Protein AF-A0A1T2XMX4-F1 (afdb_monomer_lite)

Secondary structure (DSSP, 8-state):
--EEEEETTT-EEPEEEEE-TTS-EEEEE-EESSHHHHHHHHHHHHHHTT--TTS-EEEEE--HHHHHHHHHHHTT-TTEEEEE-TTS-EEEEE---

Sequence (97 aa):
MPFVLQHAESNQIFSCSLINGYDLPYYGVKSWEDEDTANAELPSFLIAQHIDMDNPWKLIELEEHILKLCNVKAKNDSHYLIFLDASGRPYATRDSS

Foldseek 3Di:
DKKFKAQPPFQWTDWDWDADPVRDIFIFTDIDPDDVVCVVCVVVVCVVVVHDPPGRIDIDDDDPVQRVVRSVQCVSPPQWIWGADPVRHIHTDGNPD

Structure (mmCIF, N/CA/C/O backbone):
data_AF-A0A1T2XMX4-F1
#
_entry.id   AF-A0A1T2XMX4-F1
#
loop_
_atom_site.group_PDB
_atom_site.id
_atom_site.type_symbol
_atom_site.label_atom_id
_atom_site.label_alt_id
_atom_site.label_comp_id
_atom_site.label_asym_id
_atom_site.label_entity_id
_atom_site.label_seq_id
_atom_site.pdbx_PDB_ins_code
_atom_site.Cartn_x
_atom_site.Cartn_y
_atom_site.Cartn_z
_atom_site.occupancy
_atom_site.B_iso_or_equiv
_atom_site.auth_seq_id
_atom_site.auth_comp_id
_atom_site.auth_asym_id
_atom_site.auth_atom_id
_atom_site.pdbx_PDB_model_num
ATOM 1 N N . MET A 1 1 ? -9.477 11.520 2.033 1.00 84.00 1 MET A N 1
ATOM 2 C CA . MET A 1 1 ? -9.351 10.065 1.827 1.00 84.00 1 MET A CA 1
ATOM 3 C C . MET A 1 1 ? -7.962 9.837 1.270 1.00 84.00 1 MET A C 1
ATOM 5 O O . MET A 1 1 ? -7.601 10.583 0.369 1.00 84.00 1 MET A O 1
ATOM 9 N N . PRO A 1 2 ? -7.162 8.921 1.828 1.00 95.00 2 PRO A N 1
ATOM 10 C CA . PRO A 1 2 ? -5.801 8.712 1.356 1.00 95.00 2 PRO A CA 1
ATOM 11 C C . PRO A 1 2 ? -5.744 8.051 -0.025 1.00 95.00 2 PRO A C 1
ATOM 13 O O . PRO A 1 2 ? -6.604 7.248 -0.385 1.00 95.00 2 PRO A O 1
ATOM 16 N N . PHE A 1 3 ? -4.671 8.328 -0.757 1.00 96.94 3 PHE A N 1
ATOM 17 C CA . PHE A 1 3 ? -4.326 7.647 -2.001 1.00 96.94 3 PHE A CA 1
ATOM 18 C C . PHE A 1 3 ? -3.261 6.591 -1.745 1.00 96.94 3 PHE A C 1
ATOM 20 O O . PHE A 1 3 ? -2.331 6.825 -0.975 1.00 96.94 3 PHE A O 1
ATOM 27 N N . VAL A 1 4 ? -3.384 5.431 -2.385 1.00 96.69 4 VAL A N 1
ATOM 28 C CA . VAL A 1 4 ? -2.426 4.319 -2.285 1.00 96.69 4 VAL A CA 1
ATOM 29 C C . VAL A 1 4 ? -2.074 3.790 -3.668 1.00 96.69 4 VAL A C 1
ATOM 31 O O . VAL A 1 4 ? -2.798 4.024 -4.636 1.00 96.69 4 VAL A O 1
ATOM 34 N N . LEU A 1 5 ? -0.981 3.032 -3.758 1.00 96.00 5 LEU A N 1
ATOM 35 C CA . LEU A 1 5 ? -0.625 2.313 -4.977 1.00 96.00 5 LEU A CA 1
ATOM 36 C C . LEU A 1 5 ? -1.278 0.933 -5.010 1.00 96.00 5 LEU A C 1
ATOM 38 O O . LEU A 1 5 ? -1.101 0.135 -4.089 1.00 96.00 5 LEU A O 1
ATOM 42 N N . GLN A 1 6 ? -1.979 0.647 -6.105 1.00 96.12 6 GLN A N 1
ATOM 43 C CA . GLN A 1 6 ? -2.529 -0.665 -6.420 1.00 96.12 6 GLN A CA 1
ATOM 44 C C . GLN A 1 6 ? -1.908 -1.213 -7.708 1.00 96.12 6 GLN A C 1
ATOM 46 O O . GLN A 1 6 ? -1.874 -0.523 -8.723 1.00 96.12 6 GLN A O 1
ATOM 51 N N . HIS A 1 7 ? -1.477 -2.470 -7.695 1.00 94.50 7 HIS A N 1
ATOM 52 C CA . HIS A 1 7 ? -1.027 -3.176 -8.889 1.00 94.50 7 HIS A CA 1
ATOM 53 C C . HIS A 1 7 ? -2.234 -3.556 -9.757 1.00 94.50 7 HIS A C 1
ATOM 55 O O . HIS A 1 7 ? -3.174 -4.196 -9.274 1.00 94.50 7 HIS A O 1
ATOM 61 N N . ALA A 1 8 ? -2.226 -3.165 -11.034 1.00 90.56 8 ALA A N 1
ATOM 62 C CA . ALA A 1 8 ? -3.402 -3.247 -11.899 1.00 90.56 8 ALA A CA 1
ATOM 63 C C . ALA A 1 8 ? -3.887 -4.681 -12.159 1.00 90.56 8 ALA A C 1
ATOM 65 O O . ALA A 1 8 ? -5.087 -4.886 -12.323 1.00 90.56 8 ALA A O 1
ATOM 66 N N . GLU A 1 9 ? -2.982 -5.663 -12.183 1.00 89.88 9 GLU A N 1
ATOM 67 C CA . GLU A 1 9 ? -3.328 -7.051 -12.517 1.00 89.88 9 GLU A CA 1
ATOM 68 C C . GLU A 1 9 ? -3.701 -7.886 -11.288 1.00 89.88 9 GLU A C 1
ATOM 70 O O . GLU A 1 9 ? -4.621 -8.700 -11.331 1.00 89.88 9 GLU A O 1
ATOM 75 N N . SER A 1 10 ? -2.998 -7.680 -10.174 1.00 90.88 10 SER A N 1
ATOM 76 C CA . SER A 1 10 ? -3.126 -8.522 -8.977 1.00 90.88 10 SER A CA 1
ATOM 77 C C . SER A 1 10 ? -4.013 -7.906 -7.897 1.00 90.88 10 SER A C 1
ATOM 79 O O . SER A 1 10 ? -4.373 -8.596 -6.948 1.00 90.88 10 SER A O 1
ATOM 81 N N . ASN A 1 11 ? -4.372 -6.622 -8.017 1.00 93.75 11 ASN A N 1
ATOM 82 C CA . ASN A 1 11 ? -5.010 -5.831 -6.958 1.00 93.75 11 ASN A CA 1
ATOM 83 C C . ASN A 1 11 ? -4.194 -5.769 -5.656 1.00 93.75 11 ASN A C 1
ATOM 85 O O . ASN A 1 11 ? -4.744 -5.480 -4.588 1.00 93.75 11 ASN A O 1
ATOM 89 N N . GLN A 1 12 ? -2.887 -6.030 -5.743 1.00 95.69 12 GLN A N 1
ATOM 90 C CA . GLN A 1 12 ? -1.961 -5.867 -4.631 1.00 95.69 12 GLN A CA 1
ATOM 91 C C . GLN A 1 12 ? -1.867 -4.394 -4.250 1.00 95.69 12 GLN A C 1
ATOM 93 O O . GLN A 1 12 ? -1.802 -3.537 -5.124 1.00 95.69 12 GLN A O 1
ATOM 98 N N . ILE A 1 13 ? -1.824 -4.106 -2.956 1.00 96.88 13 ILE A N 1
ATOM 99 C CA . ILE A 1 13 ? -1.550 -2.780 -2.419 1.00 96.88 13 ILE A CA 1
ATOM 100 C C . ILE A 1 13 ? -0.079 -2.700 -2.038 1.00 96.88 13 ILE A C 1
ATOM 102 O O . ILE A 1 13 ? 0.446 -3.595 -1.373 1.00 96.88 13 ILE A O 1
ATOM 106 N N . PHE A 1 14 ? 0.582 -1.628 -2.467 1.00 95.81 14 PHE A N 1
ATOM 107 C CA . PHE A 1 14 ? 2.005 -1.453 -2.230 1.00 95.81 14 PHE A CA 1
ATOM 108 C C . PHE A 1 14 ? 2.289 -1.255 -0.739 1.00 95.81 14 PHE A C 1
ATOM 110 O O . PHE A 1 14 ? 1.794 -0.307 -0.119 1.00 95.81 14 PHE A O 1
ATOM 117 N N . SER A 1 15 ? 3.118 -2.130 -0.175 1.00 95.19 15 SER A N 1
ATOM 118 C CA . SER A 1 15 ? 3.577 -2.057 1.208 1.00 95.19 15 SER A CA 1
ATOM 119 C C . SER A 1 15 ? 5.097 -1.992 1.282 1.00 95.19 15 SER A C 1
ATOM 121 O O . SER A 1 15 ? 5.803 -2.682 0.548 1.00 95.19 15 SER A O 1
ATOM 123 N N . CYS A 1 16 ? 5.609 -1.161 2.182 1.00 95.06 16 CYS A N 1
ATOM 124 C CA . CYS A 1 16 ? 7.037 -0.977 2.401 1.00 95.06 16 CYS A CA 1
ATOM 125 C C . CYS A 1 16 ? 7.330 -0.564 3.848 1.00 95.06 16 CYS A C 1
ATOM 127 O O . CYS A 1 16 ? 6.425 -0.371 4.665 1.00 95.06 16 CYS A O 1
ATOM 129 N N . SER A 1 17 ? 8.618 -0.448 4.168 1.00 94.19 17 SER A N 1
ATOM 130 C CA . SER A 1 17 ? 9.065 0.144 5.427 1.00 94.19 17 SER A CA 1
ATOM 131 C C . SER A 1 17 ? 8.837 1.655 5.400 1.00 94.19 17 SER A C 1
ATOM 133 O O . SER A 1 17 ? 9.323 2.358 4.516 1.00 94.19 17 SER A O 1
ATOM 135 N N . LEU A 1 18 ? 8.112 2.146 6.395 1.00 93.44 18 LEU A N 1
ATOM 136 C CA . LEU A 1 18 ? 7.717 3.531 6.598 1.00 93.44 18 LEU A CA 1
ATOM 137 C C . LEU A 1 18 ? 8.188 3.999 7.977 1.00 93.44 18 LEU A C 1
ATOM 139 O O . LEU A 1 18 ? 8.428 3.190 8.871 1.00 93.44 18 LEU A O 1
ATOM 143 N N . ILE A 1 19 ? 8.286 5.312 8.164 1.00 92.12 19 ILE A N 1
ATOM 144 C CA . ILE A 1 19 ? 8.551 5.936 9.463 1.00 92.12 19 ILE A CA 1
ATOM 145 C C . ILE A 1 19 ? 7.265 6.622 9.925 1.00 92.12 19 ILE A C 1
ATOM 147 O O . ILE A 1 19 ? 6.621 7.322 9.144 1.00 92.12 19 ILE A O 1
ATOM 151 N N . ASN A 1 20 ? 6.840 6.379 11.166 1.00 88.31 20 ASN A N 1
ATOM 152 C CA . ASN A 1 20 ? 5.672 7.059 11.731 1.00 88.31 20 ASN A CA 1
ATOM 153 C C . ASN A 1 20 ? 6.047 8.432 12.325 1.00 88.31 20 ASN A C 1
ATOM 155 O O . ASN A 1 20 ? 7.216 8.793 12.396 1.00 88.31 20 ASN A O 1
ATOM 159 N N . GLY A 1 21 ? 5.058 9.184 12.822 1.00 87.88 21 GLY A N 1
ATOM 160 C CA . GLY A 1 21 ? 5.283 10.499 13.448 1.00 87.88 21 GLY A CA 1
ATOM 161 C C . GLY A 1 21 ? 6.098 10.496 14.754 1.00 87.88 21 GLY A C 1
ATOM 162 O O . GLY A 1 21 ? 6.274 11.553 15.349 1.00 87.88 21 GLY A O 1
ATOM 163 N N . TYR A 1 22 ? 6.566 9.332 15.212 1.00 91.62 22 TYR A N 1
ATOM 164 C CA . TYR A 1 22 ? 7.437 9.158 16.378 1.00 91.62 22 TYR A CA 1
ATOM 165 C C . TYR A 1 22 ? 8.844 8.672 15.991 1.00 91.62 22 TYR A C 1
ATOM 167 O O . TYR A 1 22 ? 9.556 8.149 16.846 1.00 91.62 22 TYR A O 1
ATOM 175 N N . ASP A 1 23 ? 9.222 8.775 14.713 1.00 91.56 23 ASP A N 1
ATOM 176 C CA . ASP A 1 23 ? 10.490 8.274 14.165 1.00 91.56 23 ASP A CA 1
ATOM 177 C C . ASP A 1 23 ? 10.701 6.758 14.338 1.00 91.56 23 ASP A C 1
ATOM 179 O O . ASP A 1 23 ? 11.825 6.253 14.301 1.00 91.56 23 ASP A O 1
ATOM 183 N N . LEU A 1 24 ? 9.614 5.996 14.505 1.00 92.00 24 LEU A N 1
ATOM 184 C CA . LEU A 1 24 ? 9.677 4.542 14.618 1.00 92.00 24 LEU A CA 1
ATOM 185 C C . LEU A 1 24 ? 9.395 3.884 13.261 1.00 92.00 24 LEU A C 1
ATOM 187 O O . LEU A 1 24 ? 8.357 4.175 12.649 1.00 92.00 24 LEU A O 1
ATOM 191 N N . PRO A 1 25 ? 10.274 2.973 12.799 1.00 93.50 25 PRO A N 1
ATOM 192 C CA . PRO A 1 25 ? 10.040 2.226 11.578 1.00 93.50 25 PRO A CA 1
ATOM 193 C C . PRO A 1 25 ? 8.909 1.216 11.762 1.00 93.50 25 PRO A C 1
ATOM 195 O O . PRO A 1 25 ? 8.830 0.519 12.777 1.00 93.50 25 PRO A O 1
ATOM 198 N N . TYR A 1 26 ? 8.053 1.113 10.753 1.00 94.31 26 TYR A N 1
ATOM 199 C CA . TYR A 1 26 ? 7.006 0.107 10.662 1.00 94.31 26 TYR A CA 1
ATOM 200 C C . TYR A 1 26 ? 6.789 -0.317 9.205 1.00 94.31 26 TYR A C 1
ATOM 202 O O . TYR A 1 26 ? 7.037 0.451 8.284 1.00 94.31 26 TYR A O 1
ATOM 210 N N . TYR A 1 27 ? 6.323 -1.538 8.983 1.00 94.75 27 TYR A N 1
ATOM 211 C CA . TYR A 1 27 ? 5.943 -2.058 7.681 1.00 94.75 27 TYR A CA 1
ATOM 212 C C . TYR A 1 27 ? 4.441 -1.871 7.465 1.00 94.75 27 TYR A C 1
ATOM 214 O O . TYR A 1 27 ? 3.619 -2.328 8.268 1.00 94.75 27 TYR A O 1
ATOM 222 N N . GLY A 1 28 ? 4.079 -1.191 6.382 1.00 96.00 28 GLY A N 1
ATOM 223 C CA . GLY A 1 28 ? 2.695 -0.853 6.084 1.00 96.00 28 GLY A CA 1
ATOM 224 C C . GLY A 1 28 ? 2.505 -0.354 4.661 1.00 96.00 28 GLY A C 1
ATOM 225 O O . GLY A 1 28 ? 3.429 -0.340 3.854 1.00 96.00 28 GLY A O 1
ATOM 226 N N . VAL A 1 29 ? 1.277 0.037 4.347 1.00 96.31 29 VAL A N 1
ATOM 227 C CA . VAL A 1 29 ? 0.899 0.554 3.031 1.00 96.31 29 VAL A CA 1
ATOM 228 C C . VAL A 1 29 ? 1.387 1.988 2.863 1.00 96.31 29 VAL A C 1
ATOM 230 O O . VAL A 1 29 ? 1.090 2.840 3.704 1.00 96.31 29 VAL A O 1
ATOM 233 N N . LYS A 1 30 ? 2.083 2.278 1.755 1.00 95.69 30 LYS A N 1
ATOM 234 C CA . LYS A 1 30 ? 2.397 3.664 1.388 1.00 95.69 30 LYS A CA 1
ATOM 235 C C . LYS A 1 30 ? 1.106 4.377 0.996 1.00 95.69 30 LYS A C 1
ATOM 237 O O . LYS A 1 30 ? 0.408 3.948 0.078 1.00 95.69 30 LYS A O 1
ATOM 242 N N . SER A 1 31 ? 0.836 5.487 1.674 1.00 96.06 31 SER A N 1
ATOM 243 C CA . SER A 1 31 ? -0.277 6.375 1.362 1.00 96.06 31 SER A CA 1
ATOM 244 C C . SER A 1 31 ? 0.159 7.832 1.208 1.00 96.06 31 SER A C 1
ATOM 246 O O . SER A 1 31 ? 1.211 8.238 1.715 1.00 96.06 31 SER A O 1
ATOM 248 N N . TRP A 1 32 ? -0.680 8.613 0.537 1.00 96.31 32 TRP A N 1
ATOM 249 C CA . TRP A 1 32 ? -0.635 10.073 0.454 1.00 96.31 32 TRP A CA 1
ATOM 250 C C . TRP A 1 32 ? -1.970 10.649 0.911 1.00 96.31 32 TRP A C 1
ATOM 252 O O . TRP A 1 32 ? -2.988 9.965 0.833 1.00 96.31 32 TRP A O 1
ATOM 262 N N . GLU A 1 33 ? -1.966 11.874 1.426 1.00 93.25 33 GLU A N 1
ATOM 263 C CA . GLU A 1 33 ? -3.178 12.509 1.961 1.00 93.25 33 GLU A CA 1
ATOM 264 C C . GLU A 1 33 ? -4.167 12.906 0.859 1.00 93.25 33 GLU A C 1
ATOM 266 O O . GLU A 1 33 ? -5.381 12.823 1.065 1.00 93.25 33 GLU A O 1
ATOM 271 N N . ASP A 1 34 ? -3.642 13.280 -0.307 1.00 94.81 34 ASP A N 1
ATOM 272 C CA . ASP A 1 34 ? -4.386 13.776 -1.457 1.00 94.81 34 ASP A CA 1
ATOM 273 C C . ASP A 1 34 ? -3.736 13.348 -2.787 1.00 94.81 34 ASP A C 1
ATOM 275 O O . ASP A 1 34 ? -2.598 12.867 -2.831 1.00 94.81 34 ASP A O 1
ATOM 279 N N . GLU A 1 35 ? -4.495 13.502 -3.871 1.00 94.31 35 GLU A N 1
ATOM 280 C CA . GLU A 1 35 ? -4.115 13.070 -5.217 1.00 94.31 35 GLU A CA 1
ATOM 281 C C . GLU A 1 35 ? -2.983 13.910 -5.821 1.00 94.31 35 GLU A C 1
ATOM 283 O O . GLU A 1 35 ? -2.126 13.367 -6.521 1.00 94.31 35 GLU A O 1
ATOM 288 N N . ASP A 1 36 ? -2.954 15.218 -5.558 1.00 95.12 36 ASP A N 1
ATOM 289 C CA . ASP A 1 36 ? -1.949 16.124 -6.119 1.00 95.12 36 ASP A CA 1
ATOM 290 C C . ASP A 1 36 ? -0.566 15.793 -5.547 1.00 95.12 36 ASP A C 1
ATOM 292 O O . ASP A 1 36 ? 0.403 15.614 -6.292 1.00 95.12 36 ASP A O 1
ATOM 296 N N . THR A 1 37 ? -0.489 15.613 -4.226 1.00 95.38 37 THR A N 1
ATOM 297 C CA . THR A 1 37 ? 0.717 15.163 -3.525 1.00 95.38 37 THR A CA 1
ATOM 298 C C . THR A 1 37 ? 1.139 13.776 -4.003 1.00 95.38 37 THR A C 1
ATOM 300 O O . THR A 1 37 ? 2.321 13.550 -4.272 1.00 95.38 37 THR A O 1
ATOM 303 N N . ALA A 1 38 ? 0.187 12.850 -4.167 1.00 95.19 38 ALA A N 1
ATOM 304 C CA . ALA A 1 38 ? 0.476 11.515 -4.680 1.00 95.19 38 ALA A CA 1
ATOM 305 C C . ALA A 1 38 ? 1.114 11.568 -6.074 1.00 95.19 38 ALA A C 1
ATOM 307 O O . ALA A 1 38 ? 2.165 10.970 -6.282 1.00 95.19 38 ALA A O 1
ATOM 308 N N . ASN A 1 39 ? 0.529 12.313 -7.014 1.00 93.75 39 ASN A N 1
ATOM 309 C CA . ASN A 1 39 ? 1.054 12.439 -8.374 1.00 93.75 39 ASN A CA 1
ATOM 310 C C . ASN A 1 39 ? 2.421 13.134 -8.418 1.00 93.75 39 ASN A C 1
ATOM 312 O O . ASN A 1 39 ? 3.282 12.740 -9.206 1.00 93.75 39 ASN A O 1
ATOM 316 N N . ALA A 1 40 ? 2.637 14.142 -7.569 1.00 95.19 40 ALA A N 1
ATOM 317 C CA . ALA A 1 40 ? 3.911 14.848 -7.488 1.00 95.19 40 ALA A CA 1
ATOM 318 C C . ALA A 1 40 ? 5.042 13.956 -6.946 1.00 95.19 40 ALA A C 1
ATOM 320 O O . ALA A 1 40 ? 6.157 13.983 -7.468 1.00 95.19 40 ALA A O 1
ATOM 321 N N . GLU A 1 41 ? 4.767 13.151 -5.916 1.00 94.81 41 GLU A N 1
ATOM 322 C CA . GLU A 1 41 ? 5.775 12.311 -5.261 1.00 94.81 41 GLU A CA 1
ATOM 323 C C . GLU A 1 41 ? 5.953 10.933 -5.905 1.00 94.81 41 GLU A C 1
ATOM 325 O O . GLU A 1 41 ? 7.009 10.313 -5.739 1.00 94.81 41 GLU A O 1
ATOM 330 N N . LEU A 1 42 ? 4.945 10.434 -6.629 1.00 92.19 42 LEU A N 1
ATOM 331 C CA . LEU A 1 42 ? 4.926 9.076 -7.167 1.00 92.19 42 LEU A CA 1
ATOM 332 C C . LEU A 1 42 ? 6.180 8.732 -7.990 1.00 92.19 42 LEU A C 1
ATOM 334 O O . LEU A 1 42 ? 6.794 7.707 -7.685 1.00 92.19 42 LEU A O 1
ATOM 338 N N . PRO A 1 43 ? 6.627 9.546 -8.971 1.00 91.12 43 PRO A N 1
ATOM 339 C CA . PRO A 1 43 ? 7.808 9.206 -9.764 1.00 91.12 43 PRO A CA 1
ATOM 340 C C . PRO A 1 43 ? 9.062 9.031 -8.899 1.00 91.12 43 PRO A C 1
ATOM 342 O O . PRO A 1 43 ? 9.802 8.061 -9.055 1.00 91.12 43 PRO A O 1
ATOM 345 N N . SER A 1 44 ? 9.283 9.938 -7.943 1.00 92.31 44 SER A N 1
ATOM 346 C CA . SER A 1 44 ? 10.422 9.864 -7.022 1.00 92.31 44 SER A CA 1
ATOM 347 C C . SER A 1 44 ? 10.322 8.668 -6.077 1.00 92.31 44 SER A C 1
ATOM 349 O O . SER A 1 44 ? 11.334 8.028 -5.794 1.00 92.31 44 SER A O 1
ATOM 351 N N . PHE A 1 45 ? 9.113 8.334 -5.622 1.00 92.44 45 PHE A N 1
ATOM 352 C CA . PHE A 1 45 ? 8.872 7.162 -4.791 1.00 92.44 45 PHE A CA 1
ATOM 353 C C . PHE A 1 45 ? 9.185 5.857 -5.535 1.00 92.44 45 PHE A C 1
ATOM 355 O O . PHE A 1 45 ? 9.913 5.026 -4.998 1.00 92.44 45 PHE A O 1
ATOM 362 N N . LEU A 1 46 ? 8.703 5.688 -6.773 1.00 90.94 46 LEU A N 1
ATOM 363 C CA . LEU A 1 46 ? 8.971 4.487 -7.577 1.00 90.94 46 LEU A CA 1
ATOM 364 C C . LEU A 1 46 ? 10.476 4.286 -7.811 1.00 90.94 46 LEU A C 1
ATOM 366 O O . LEU A 1 46 ? 10.985 3.185 -7.603 1.00 90.94 46 LEU A O 1
ATOM 370 N N . ILE A 1 47 ? 11.202 5.365 -8.135 1.00 90.88 47 ILE A N 1
ATOM 371 C CA . ILE A 1 47 ? 12.666 5.341 -8.284 1.00 90.88 47 ILE A CA 1
ATOM 372 C C . ILE A 1 47 ? 13.342 4.899 -6.978 1.00 90.88 47 ILE A C 1
ATOM 374 O O . ILE A 1 47 ? 14.226 4.044 -7.002 1.00 90.88 47 ILE A O 1
ATOM 378 N N . ALA A 1 48 ? 12.920 5.447 -5.834 1.00 91.00 48 ALA A N 1
ATOM 379 C CA . ALA A 1 48 ? 13.484 5.106 -4.527 1.00 91.00 48 ALA A CA 1
ATOM 380 C C . ALA A 1 48 ? 13.215 3.649 -4.111 1.00 91.00 48 ALA A C 1
ATOM 382 O O . ALA A 1 48 ? 14.002 3.070 -3.366 1.00 91.00 48 ALA A O 1
ATOM 383 N N . GLN A 1 49 ? 12.118 3.056 -4.588 1.00 89.81 49 GLN A N 1
ATOM 384 C CA . GLN A 1 49 ? 11.778 1.651 -4.354 1.00 89.81 49 GLN A CA 1
ATOM 385 C C . GLN A 1 49 ? 12.384 0.696 -5.398 1.00 89.81 49 GLN A C 1
ATOM 387 O O . GLN A 1 49 ? 12.130 -0.503 -5.325 1.00 89.81 49 GLN A O 1
ATOM 392 N N . HIS A 1 50 ? 13.175 1.198 -6.357 1.00 89.38 50 HIS A N 1
ATOM 393 C CA . HIS A 1 50 ? 13.697 0.421 -7.489 1.00 89.38 50 HIS A CA 1
ATOM 394 C C . H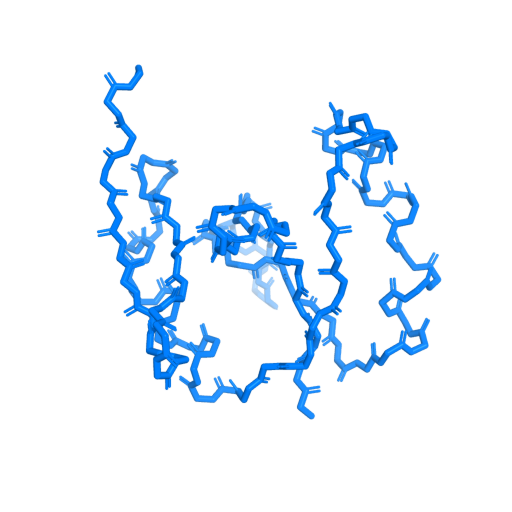IS A 1 50 ? 12.598 -0.292 -8.297 1.00 89.38 50 HIS A C 1
ATOM 396 O O . HIS A 1 50 ? 12.787 -1.411 -8.771 1.00 89.38 50 HIS A O 1
ATOM 402 N N . ILE A 1 51 ? 11.438 0.355 -8.440 1.00 86.81 51 ILE A N 1
ATOM 403 C CA . ILE A 1 51 ? 10.317 -0.152 -9.232 1.00 86.81 51 ILE A CA 1
ATOM 404 C C . ILE A 1 51 ? 10.400 0.453 -10.626 1.00 86.81 51 ILE A C 1
ATOM 406 O O . ILE A 1 51 ? 10.448 1.676 -10.775 1.00 86.81 51 ILE A O 1
ATOM 410 N N . ASP A 1 52 ? 10.376 -0.405 -11.643 1.00 82.88 52 ASP A N 1
ATOM 411 C CA . ASP A 1 52 ? 10.324 0.034 -13.033 1.00 82.88 52 ASP A CA 1
ATOM 412 C C . ASP A 1 52 ? 9.063 0.858 -13.301 1.00 82.88 52 ASP A C 1
ATOM 414 O O . ASP A 1 52 ? 7.966 0.504 -12.869 1.00 82.88 52 ASP A O 1
ATOM 418 N N . MET A 1 53 ? 9.205 1.936 -14.071 1.00 71.25 53 MET A N 1
ATOM 419 C CA . MET A 1 53 ? 8.066 2.767 -14.478 1.00 71.25 53 MET A CA 1
ATOM 420 C C . MET A 1 53 ? 7.022 1.999 -15.301 1.00 71.25 53 MET A C 1
ATOM 422 O O . MET A 1 53 ? 5.859 2.392 -15.313 1.00 71.25 53 MET A O 1
ATOM 426 N N . ASP A 1 54 ? 7.429 0.917 -15.969 1.00 77.06 54 ASP A N 1
ATOM 427 C CA . ASP A 1 54 ? 6.535 0.052 -16.746 1.00 77.06 54 ASP A CA 1
ATOM 428 C C . ASP A 1 54 ? 5.722 -0.911 -15.862 1.00 77.06 54 ASP A C 1
ATOM 430 O O . ASP A 1 54 ? 4.820 -1.596 -16.347 1.00 77.06 54 ASP A O 1
ATOM 434 N N . ASN A 1 55 ? 6.021 -0.983 -14.560 1.00 79.81 55 ASN A N 1
ATOM 435 C CA . ASN A 1 55 ? 5.264 -1.796 -13.619 1.00 79.81 55 ASN A CA 1
ATOM 436 C C . ASN A 1 55 ? 3.877 -1.158 -13.404 1.00 79.81 55 ASN A C 1
ATOM 438 O O . ASN A 1 55 ? 3.810 0.032 -13.085 1.00 79.81 55 ASN A O 1
ATOM 442 N N . PRO A 1 56 ? 2.763 -1.898 -1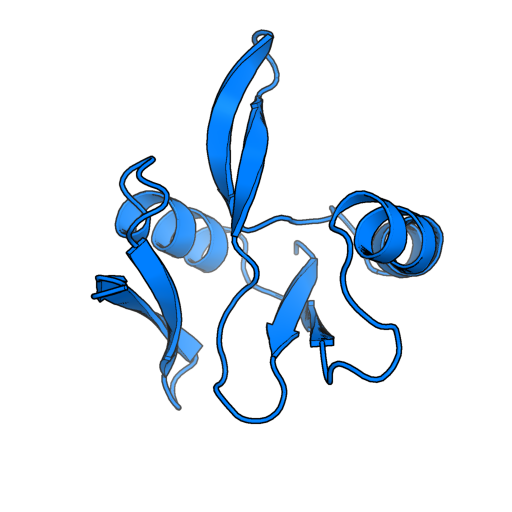3.567 1.00 88.69 56 PRO A N 1
ATOM 443 C CA . PRO A 1 56 ? 1.427 -1.314 -13.665 1.00 88.69 56 PRO A CA 1
ATOM 444 C C . PRO A 1 56 ? 0.835 -0.924 -12.296 1.00 88.69 56 PRO A C 1
ATOM 446 O O . PRO A 1 56 ? -0.282 -1.314 -11.944 1.00 88.69 56 PRO A O 1
ATOM 449 N N . TRP A 1 57 ? 1.567 -0.141 -11.505 1.00 92.00 57 TRP A N 1
ATOM 450 C CA . TRP A 1 57 ? 1.069 0.488 -10.288 1.00 92.00 57 TRP A CA 1
ATOM 451 C C . TRP A 1 57 ? 0.272 1.742 -10.633 1.00 92.00 57 TRP A C 1
ATOM 453 O O . TRP A 1 57 ? 0.757 2.647 -11.308 1.00 92.00 57 TRP A O 1
ATOM 463 N N . LYS A 1 58 ? -0.956 1.812 -10.128 1.00 92.88 58 LYS A N 1
ATOM 464 C CA . LYS A 1 58 ? -1.849 2.963 -10.280 1.00 92.88 58 LYS A CA 1
ATOM 465 C C . LYS A 1 58 ? -2.221 3.536 -8.920 1.00 92.88 58 LYS A C 1
ATOM 467 O O . LYS A 1 58 ? -2.327 2.798 -7.939 1.00 92.88 58 LYS A O 1
ATOM 472 N N . LEU A 1 59 ? -2.456 4.842 -8.879 1.00 95.19 59 LEU A N 1
ATOM 473 C CA . LEU A 1 59 ? -3.025 5.500 -7.711 1.00 95.19 59 LEU A CA 1
ATOM 474 C C . LEU A 1 59 ? -4.519 5.194 -7.628 1.00 95.19 59 LEU A C 1
ATOM 476 O O . LEU A 1 59 ? -5.242 5.303 -8.618 1.00 95.19 59 LEU A O 1
ATOM 480 N N . ILE A 1 60 ? -4.969 4.797 -6.443 1.00 95.44 60 ILE A N 1
ATOM 481 C CA . ILE A 1 60 ? -6.386 4.650 -6.123 1.00 95.44 60 ILE A CA 1
ATOM 482 C C . ILE A 1 60 ? -6.693 5.391 -4.828 1.00 95.44 60 ILE A C 1
ATOM 484 O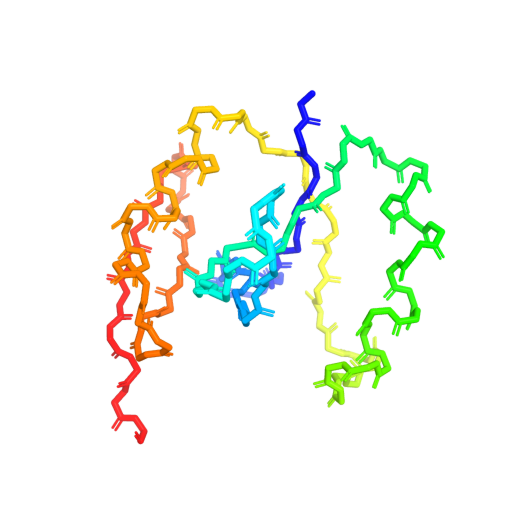 O . ILE A 1 60 ? -5.877 5.409 -3.903 1.00 95.44 60 ILE A O 1
ATOM 488 N N . GLU A 1 61 ? -7.885 5.968 -4.755 1.00 95.62 61 GLU A N 1
ATOM 489 C CA . GLU A 1 61 ? -8.436 6.473 -3.504 1.00 95.62 61 GLU A CA 1
ATOM 490 C C . GLU A 1 61 ? -8.864 5.285 -2.633 1.00 95.62 61 GLU A C 1
ATOM 492 O O . GLU A 1 61 ? -9.516 4.347 -3.103 1.00 95.62 61 GLU A O 1
ATOM 497 N N . LEU A 1 62 ? -8.483 5.310 -1.359 1.00 95.12 62 LEU A N 1
ATOM 498 C CA . LEU A 1 62 ? -8.832 4.282 -0.390 1.00 95.12 62 LEU A CA 1
ATOM 499 C C . LEU A 1 62 ? -9.408 4.936 0.858 1.00 95.12 62 LEU A C 1
ATOM 501 O O . LEU A 1 62 ? -8.876 5.917 1.369 1.00 95.12 62 LEU A O 1
ATOM 505 N N . GLU A 1 63 ? -10.481 4.371 1.403 1.00 95.12 63 GLU A N 1
ATOM 506 C CA . GLU A 1 63 ? -11.021 4.885 2.654 1.00 95.12 63 GLU A CA 1
ATOM 507 C C . GLU A 1 63 ? -10.022 4.706 3.803 1.00 95.12 63 GLU A C 1
ATOM 509 O O . GLU A 1 63 ? -9.386 3.658 3.943 1.00 95.12 63 GLU A O 1
ATOM 514 N N . GLU A 1 64 ? -9.920 5.702 4.687 1.00 93.94 64 GLU A N 1
ATOM 515 C CA . GLU A 1 64 ? -8.954 5.684 5.796 1.00 93.94 64 GLU A CA 1
ATOM 516 C C . GLU A 1 64 ? -9.134 4.452 6.699 1.00 93.94 64 GLU A C 1
ATOM 518 O O . GLU A 1 64 ? -8.170 3.862 7.194 1.00 93.94 64 GLU A O 1
ATOM 523 N N . HIS A 1 65 ? -10.383 4.021 6.889 1.00 95.00 65 HIS A N 1
ATOM 524 C CA . HIS A 1 65 ? -10.696 2.835 7.674 1.00 95.00 65 HIS A CA 1
ATOM 525 C C . HIS A 1 65 ? -10.185 1.545 7.003 1.00 95.00 65 HIS A C 1
ATOM 527 O O . HIS A 1 65 ? -9.695 0.651 7.696 1.00 95.00 65 HIS A O 1
ATOM 533 N N . ILE A 1 66 ? -10.229 1.461 5.667 1.00 96.12 66 ILE A N 1
ATOM 534 C CA . ILE A 1 66 ? -9.686 0.334 4.901 1.00 96.12 66 ILE A CA 1
ATOM 535 C C . ILE A 1 66 ? -8.157 0.355 4.936 1.00 96.12 66 ILE A C 1
ATOM 537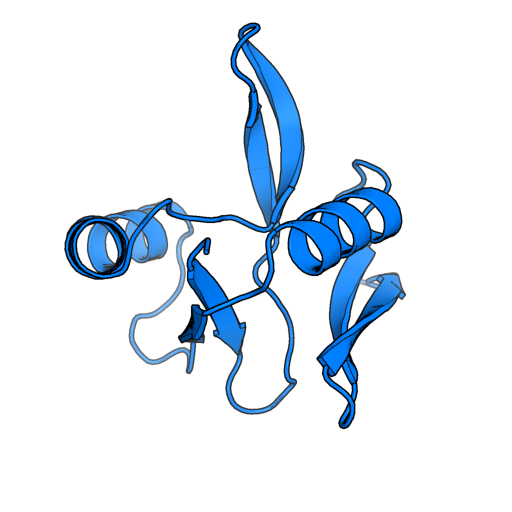 O O . ILE A 1 66 ? -7.550 -0.684 5.188 1.00 96.12 66 ILE A O 1
ATOM 541 N N . LEU A 1 67 ? -7.527 1.525 4.794 1.00 95.88 67 LEU A N 1
ATOM 542 C CA . LEU A 1 67 ? -6.074 1.675 4.936 1.00 95.88 67 LEU A CA 1
ATOM 543 C C . LEU A 1 67 ? -5.578 1.168 6.301 1.00 95.88 67 LEU A C 1
ATOM 545 O O . LEU A 1 67 ? -4.601 0.420 6.383 1.00 95.88 67 LEU A O 1
ATOM 549 N N . LYS A 1 68 ? -6.281 1.514 7.386 1.00 94.88 68 LYS A N 1
ATOM 550 C CA . LYS A 1 68 ? -5.971 0.994 8.728 1.00 94.88 68 LYS A CA 1
ATOM 551 C C . LYS A 1 68 ? -6.065 -0.530 8.776 1.00 94.88 68 LYS A C 1
ATOM 553 O O . LYS A 1 68 ? -5.184 -1.173 9.346 1.00 94.88 68 LYS A O 1
ATOM 558 N N . LEU A 1 69 ? -7.087 -1.120 8.153 1.00 96.50 69 LEU A N 1
ATOM 559 C CA . LEU A 1 69 ? -7.215 -2.575 8.060 1.00 96.50 69 LEU A CA 1
ATOM 560 C C . LEU A 1 69 ? -6.064 -3.204 7.264 1.00 96.50 69 LEU A C 1
ATOM 562 O O . LEU A 1 69 ? -5.542 -4.222 7.712 1.00 96.50 69 LEU A O 1
ATOM 566 N N . CYS A 1 70 ? -5.619 -2.600 6.158 1.00 96.25 70 CYS A N 1
ATOM 567 C CA . CYS A 1 70 ? -4.436 -3.053 5.420 1.00 96.25 70 CYS A CA 1
ATOM 568 C C . CYS A 1 70 ? -3.206 -3.156 6.336 1.00 96.25 70 CYS A C 1
ATOM 570 O O . CYS A 1 70 ? -2.575 -4.210 6.402 1.00 96.25 70 CYS A O 1
ATOM 572 N N . ASN A 1 71 ? -2.920 -2.108 7.114 1.00 95.62 71 ASN A N 1
ATOM 573 C CA . ASN A 1 71 ? -1.783 -2.093 8.042 1.00 95.62 71 ASN A CA 1
ATOM 574 C C . ASN A 1 71 ? -1.925 -3.135 9.166 1.00 95.62 71 ASN A C 1
ATOM 576 O O . ASN A 1 71 ? -0.956 -3.804 9.523 1.00 95.62 71 ASN A O 1
ATOM 580 N N . VAL A 1 72 ? -3.141 -3.351 9.682 1.00 95.69 72 VAL A N 1
ATOM 581 C CA . VAL A 1 72 ? -3.415 -4.435 10.644 1.00 95.69 72 VAL A CA 1
ATOM 582 C C . VAL A 1 72 ? -3.148 -5.810 10.022 1.00 95.69 72 VAL A C 1
ATOM 584 O O . VAL A 1 72 ? -2.593 -6.69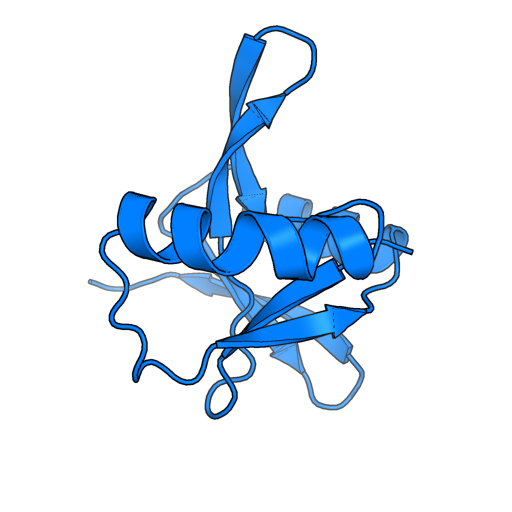0 10.682 1.00 95.69 72 VAL A O 1
ATOM 587 N N . LYS A 1 73 ? -3.523 -6.014 8.753 1.00 95.06 73 LYS A N 1
ATOM 588 C CA . LYS A 1 73 ? -3.290 -7.272 8.028 1.00 95.06 73 LYS A CA 1
ATOM 589 C C . LYS A 1 73 ? -1.814 -7.493 7.681 1.00 95.06 73 LYS A C 1
ATOM 591 O O . LYS A 1 73 ? -1.403 -8.650 7.663 1.00 95.06 73 LYS A O 1
ATOM 596 N N . ALA A 1 74 ? -1.038 -6.423 7.494 1.00 93.88 74 ALA A N 1
ATOM 597 C CA . ALA A 1 74 ? 0.411 -6.478 7.278 1.00 93.88 74 ALA A CA 1
ATOM 598 C C . ALA A 1 74 ? 1.178 -6.929 8.527 1.00 93.88 74 ALA A C 1
ATOM 600 O O . ALA A 1 74 ? 2.292 -7.427 8.422 1.00 93.88 74 ALA A O 1
ATOM 601 N N . LYS A 1 75 ? 0.588 -6.769 9.723 1.00 94.12 75 LYS A N 1
ATOM 602 C CA . LYS A 1 75 ? 1.172 -7.189 11.011 1.00 94.12 75 LYS A CA 1
ATOM 603 C C . LYS A 1 75 ? 2.582 -6.643 11.271 1.00 94.12 75 LYS A C 1
ATOM 605 O O . LYS A 1 75 ? 3.324 -7.246 12.041 1.00 94.12 75 LYS A O 1
ATOM 610 N N . ASN A 1 76 ? 2.932 -5.506 10.666 1.00 93.25 76 ASN A N 1
ATOM 611 C CA . ASN A 1 76 ? 4.280 -4.945 10.732 1.00 93.25 76 ASN A CA 1
ATOM 612 C C . ASN A 1 76 ? 5.375 -5.923 10.238 1.00 93.25 76 ASN A C 1
ATOM 614 O O . ASN A 1 76 ? 6.488 -5.915 10.755 1.00 93.25 76 ASN A O 1
ATOM 618 N N . ASP A 1 77 ? 5.051 -6.795 9.278 1.00 93.12 77 ASP A N 1
ATOM 619 C CA . ASP A 1 77 ? 5.927 -7.866 8.798 1.00 93.12 77 ASP A CA 1
ATOM 620 C C . ASP A 1 77 ? 5.983 -7.860 7.262 1.00 93.12 77 ASP A C 1
ATOM 622 O O . ASP A 1 77 ? 4.958 -7.967 6.587 1.00 93.12 77 ASP A O 1
ATOM 626 N N . SER A 1 78 ? 7.199 -7.751 6.714 1.00 92.94 78 SER A N 1
ATOM 627 C CA . SER A 1 78 ? 7.455 -7.670 5.272 1.00 92.94 78 SER A CA 1
ATOM 628 C C . SER A 1 78 ? 7.085 -8.931 4.498 1.00 92.94 78 SER A C 1
ATOM 630 O O . SER A 1 78 ? 6.976 -8.882 3.278 1.00 92.94 78 SER A O 1
ATOM 632 N N . HIS A 1 79 ? 6.870 -10.055 5.184 1.00 94.50 79 HIS A N 1
ATOM 633 C CA . HIS A 1 79 ? 6.403 -11.284 4.548 1.00 94.50 79 HIS A CA 1
ATOM 634 C C . HIS A 1 79 ? 4.896 -11.268 4.276 1.00 94.50 79 HIS A C 1
ATOM 636 O O . HIS A 1 79 ? 4.392 -12.240 3.729 1.00 94.50 79 HIS A O 1
ATOM 642 N N . TYR A 1 80 ? 4.141 -1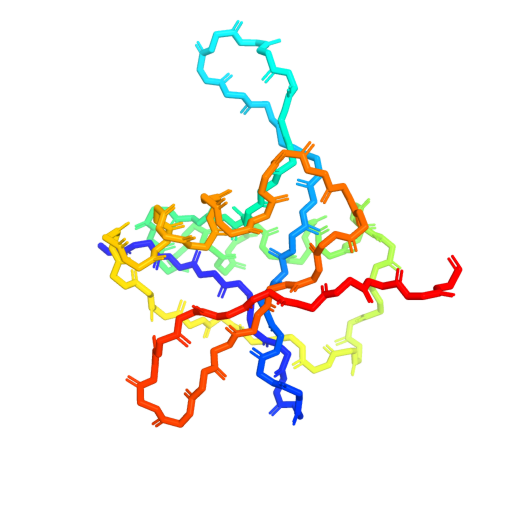0.240 4.681 1.00 95.12 80 TYR A N 1
ATOM 643 C CA . TYR A 1 80 ? 2.713 -10.141 4.374 1.00 95.12 80 TYR A CA 1
ATOM 644 C C . TYR A 1 80 ? 2.462 -9.155 3.238 1.00 95.12 80 TYR A C 1
ATOM 646 O O . TYR A 1 80 ? 2.626 -7.946 3.389 1.00 95.12 80 TYR A O 1
ATOM 654 N N . LEU A 1 81 ? 1.977 -9.688 2.123 1.00 95.31 81 LEU A N 1
ATOM 655 C CA . LEU A 1 81 ? 1.517 -8.923 0.974 1.00 95.31 81 LEU A CA 1
ATOM 656 C C . LEU A 1 81 ? 0.031 -8.603 1.120 1.00 95.31 81 LEU A C 1
ATOM 658 O O . LEU A 1 81 ? -0.764 -9.475 1.480 1.00 95.31 81 LEU A O 1
ATOM 662 N N . ILE A 1 82 ? -0.348 -7.359 0.828 1.00 97.12 82 ILE A N 1
ATOM 663 C CA . ILE A 1 82 ? -1.719 -6.860 0.975 1.00 97.12 82 ILE A CA 1
ATOM 664 C C . ILE A 1 82 ? -2.417 -6.810 -0.375 1.00 97.12 82 ILE A C 1
ATOM 666 O O . ILE A 1 82 ? -1.838 -6.365 -1.356 1.00 97.12 82 ILE A O 1
ATOM 670 N N . PHE A 1 83 ? -3.682 -7.212 -0.411 1.00 96.75 83 PHE A N 1
ATOM 671 C CA . PHE A 1 83 ? -4.522 -7.214 -1.605 1.00 96.75 83 PHE A CA 1
ATOM 672 C C . PHE A 1 83 ? -5.924 -6.721 -1.265 1.00 96.75 83 PHE A C 1
ATOM 674 O O . PHE A 1 83 ? -6.372 -6.864 -0.125 1.00 96.75 83 PHE A O 1
ATOM 681 N N . LEU A 1 84 ? -6.634 -6.189 -2.259 1.00 95.44 84 LEU A N 1
ATOM 682 C CA . LEU A 1 84 ? -8.071 -5.927 -2.167 1.00 95.44 84 LEU A CA 1
ATOM 683 C C . LEU A 1 84 ? -8.853 -7.008 -2.916 1.00 95.44 84 LEU A C 1
ATOM 685 O O . LEU A 1 84 ? -8.478 -7.405 -4.020 1.00 95.44 84 LEU A O 1
ATOM 689 N N . ASP A 1 85 ? -9.937 -7.500 -2.316 1.00 93.69 85 ASP A N 1
ATOM 690 C CA . ASP A 1 85 ? -10.889 -8.370 -3.007 1.00 93.69 85 ASP A CA 1
ATOM 691 C C . ASP A 1 85 ? -11.826 -7.567 -3.931 1.00 93.69 85 ASP A C 1
ATOM 693 O O . ASP A 1 85 ? -11.799 -6.336 -3.972 1.00 93.69 85 ASP A O 1
ATOM 697 N N . ALA A 1 86 ? -12.699 -8.262 -4.667 1.00 90.19 86 ALA A N 1
ATOM 698 C CA . ALA A 1 86 ? -13.660 -7.627 -5.575 1.00 90.19 86 ALA A CA 1
ATOM 699 C C . ALA A 1 86 ? -14.670 -6.693 -4.873 1.00 90.19 86 ALA A C 1
ATOM 701 O O . ALA A 1 86 ? -15.339 -5.906 -5.535 1.00 90.19 86 ALA A O 1
ATOM 702 N N . SER A 1 87 ? -14.803 -6.787 -3.546 1.00 90.69 87 SER A N 1
ATOM 703 C CA . SER A 1 87 ? -15.639 -5.911 -2.717 1.00 90.69 87 SER A CA 1
ATOM 704 C C . SER A 1 87 ? -14.841 -4.771 -2.069 1.00 90.69 87 SER A C 1
ATOM 706 O O . SER A 1 87 ? -15.390 -4.053 -1.236 1.00 90.69 87 SER A O 1
ATOM 708 N N . GLY A 1 88 ? -13.552 -4.621 -2.396 1.00 89.00 88 GLY A N 1
ATOM 709 C CA . GLY A 1 88 ? -12.665 -3.624 -1.797 1.00 89.00 88 GLY A CA 1
ATOM 710 C C . GLY A 1 88 ? -12.209 -3.966 -0.376 1.00 89.00 88 GLY A C 1
ATOM 711 O O . GLY A 1 88 ? -11.693 -3.097 0.326 1.00 89.00 88 GLY A O 1
ATOM 712 N N . ARG A 1 89 ? -12.393 -5.211 0.088 1.00 93.56 89 ARG A N 1
ATOM 713 C CA . ARG A 1 89 ? -11.950 -5.622 1.425 1.00 93.56 89 ARG A CA 1
ATOM 714 C C . ARG A 1 89 ? -10.492 -6.076 1.395 1.00 93.56 89 ARG A C 1
ATOM 716 O O . ARG A 1 89 ? -10.119 -6.867 0.528 1.00 93.56 89 ARG A O 1
ATOM 723 N N . PRO A 1 90 ? -9.677 -5.650 2.372 1.00 96.31 90 PRO A N 1
ATOM 724 C CA . PRO A 1 90 ? -8.278 -6.016 2.408 1.00 96.31 90 PRO A CA 1
ATOM 725 C C . PRO A 1 90 ? -8.072 -7.416 2.984 1.00 96.31 90 PRO A C 1
ATOM 727 O O . PRO A 1 90 ? -8.596 -7.767 4.050 1.00 96.31 90 PRO A O 1
ATOM 730 N N . TYR A 1 91 ? -7.232 -8.195 2.315 1.00 96.31 91 TYR A N 1
ATOM 731 C CA . TYR A 1 91 ? -6.712 -9.463 2.807 1.00 96.31 91 TYR A CA 1
ATOM 732 C C . TYR A 1 91 ? -5.194 -9.507 2.637 1.00 96.31 91 TYR A C 1
ATOM 734 O O . TYR A 1 91 ? -4.630 -8.797 1.809 1.00 96.31 91 TYR A O 1
ATOM 742 N N . ALA A 1 92 ? -4.532 -10.319 3.461 1.00 95.62 92 ALA A N 1
ATOM 743 C CA . ALA A 1 92 ? -3.095 -10.523 3.368 1.00 95.62 92 ALA A CA 1
ATOM 744 C C . ALA A 1 92 ? -2.783 -11.971 3.017 1.00 95.62 92 ALA A C 1
ATOM 746 O O . ALA A 1 92 ? -3.410 -12.891 3.550 1.00 95.62 92 ALA A O 1
ATOM 747 N N . THR A 1 93 ? -1.787 -12.160 2.167 1.00 94.88 93 THR A N 1
ATOM 748 C CA . THR A 1 93 ? -1.150 -13.454 1.930 1.00 94.88 93 THR A CA 1
ATOM 749 C C . THR A 1 93 ? 0.303 -13.375 2.356 1.00 94.88 93 THR A C 1
ATOM 751 O O . THR A 1 93 ? 0.898 -12.299 2.389 1.00 94.88 93 THR A O 1
ATOM 754 N N . ARG A 1 94 ? 0.857 -14.514 2.770 1.00 92.50 94 ARG A N 1
ATOM 755 C CA . ARG A 1 94 ? 2.260 -14.580 3.152 1.00 92.50 94 ARG A CA 1
ATOM 756 C C . ARG A 1 94 ? 3.087 -14.838 1.901 1.00 92.50 94 ARG A C 1
ATOM 758 O O . ARG A 1 94 ? 2.852 -15.844 1.230 1.00 92.50 94 ARG A O 1
ATOM 765 N N . ASP A 1 95 ? 4.020 -13.947 1.607 1.00 85.50 95 ASP A N 1
ATOM 766 C CA . ASP A 1 95 ? 5.018 -14.179 0.580 1.00 85.50 95 ASP A CA 1
ATOM 767 C C . ASP A 1 95 ? 5.833 -15.413 0.972 1.00 85.50 95 ASP A C 1
ATOM 769 O O . ASP A 1 95 ? 6.274 -15.549 2.117 1.00 85.50 95 ASP A O 1
ATOM 773 N N . SER A 1 96 ? 5.906 -16.372 0.055 1.00 73.44 96 SER A N 1
ATOM 774 C CA . SER A 1 96 ? 6.560 -17.666 0.285 1.00 73.44 96 SER A CA 1
ATOM 775 C C . SER A 1 96 ? 7.983 -17.702 -0.280 1.00 73.44 96 SER A C 1
ATOM 777 O O . SER A 1 96 ? 8.558 -18.789 -0.359 1.00 73.44 96 SER A O 1
ATOM 779 N N . SER A 1 97 ? 8.495 -16.548 -0.719 1.00 59.72 97 SER A N 1
ATOM 780 C CA . SER A 1 97 ? 9.793 -16.391 -1.380 1.00 59.72 97 SER A CA 1
ATOM 781 C C . SER A 1 97 ? 10.959 -16.394 -0.398 1.00 59.72 97 SER A C 1
ATOM 783 O O . SER A 1 97 ? 10.777 -15.967 0.766 1.00 59.72 97 SER A O 1
#

Organism: NCBI:txid1324314

pLDDT: mean 92.42, std 5.7, range [59.72, 97.12]

Radius of gyration: 12.72 Å; chains: 1; bounding box: 29×34×33 Å